Protein AF-A0A947XQ27-F1 (afdb_monomer_lite)

Radius of gyration: 14.19 Å; chains: 1; bounding box: 30×30×34 Å

Foldseek 3Di:
DAFEEAEAADPVVVVVVVVVCVVVRHHYDDDPVPGPAYEYEHRQDFDAFFHKYKDWFDPPPQFDNPSPVVCVVVVPPKGKIWIFGHDRDGPPGDTPDMDIDD

Sequence (102 aa):
MKVKILFFGSSTNSVIVKKALIKAGYIIANQPDKADLVISADYGKKLPSGGLNLHPSLLPQYRGPTPVPQQILNREKESGISIIKMTGEFDAGPIIAQEKVP

pLDDT: mean 93.49, std 5.27, range [72.88, 98.38]

Secondary structure (DSSP, 8-state):
-PPEEEEE--HHHHHHHHHHHHHTT-EE-SSGGG-SEEEEES--S---SSSEEEESSSTTTT-SS-HHHHHHHTT-S-EEEEEEE--SSTT-SPEEEEEEE-

Structure (mmCIF, N/CA/C/O backbone):
data_AF-A0A947XQ27-F1
#
_entry.id   AF-A0A947XQ27-F1
#
loop_
_atom_site.group_PDB
_atom_site.id
_atom_site.type_symbol
_atom_site.label_atom_id
_atom_site.label_alt_id
_atom_site.label_comp_id
_atom_site.label_asym_id
_atom_site.label_entity_id
_atom_site.label_seq_id
_atom_site.pdbx_PDB_ins_code
_atom_site.Cartn_x
_atom_site.Cartn_y
_atom_site.Cartn_z
_atom_site.occupancy
_atom_site.B_iso_or_equiv
_atom_site.auth_seq_id
_atom_site.auth_comp_id
_atom_site.auth_asym_id
_atom_site.auth_atom_id
_atom_site.pdbx_PDB_model_num
ATOM 1 N N . MET A 1 1 ? 7.106 -18.367 -14.990 1.00 72.88 1 MET A N 1
ATOM 2 C CA . MET A 1 1 ? 7.816 -17.067 -15.046 1.00 72.88 1 MET A CA 1
ATOM 3 C C . MET A 1 1 ? 7.701 -16.408 -13.673 1.00 72.88 1 MET A C 1
ATOM 5 O O . MET A 1 1 ? 6.623 -16.498 -13.101 1.00 72.88 1 MET A O 1
ATOM 9 N N . LYS A 1 2 ? 8.773 -15.840 -13.099 1.00 87.44 2 LYS A N 1
ATOM 10 C CA . LYS A 1 2 ? 8.689 -15.129 -11.805 1.00 87.44 2 LYS A CA 1
ATOM 11 C C . LYS A 1 2 ? 8.320 -13.665 -12.050 1.00 87.44 2 LYS A C 1
ATOM 13 O O . LYS A 1 2 ? 8.995 -13.019 -12.844 1.00 87.44 2 LYS A O 1
ATOM 18 N N . VAL A 1 3 ? 7.288 -13.174 -11.366 1.00 95.62 3 VAL A N 1
ATOM 19 C CA . VAL A 1 3 ? 6.816 -11.782 -11.458 1.00 95.62 3 VAL A CA 1
ATOM 20 C C . VAL A 1 3 ? 7.800 -10.843 -10.750 1.00 95.62 3 VAL A C 1
ATOM 22 O O . VAL A 1 3 ? 8.255 -11.128 -9.635 1.00 95.62 3 VAL A O 1
ATOM 25 N N . LYS A 1 4 ? 8.130 -9.725 -11.399 1.00 97.06 4 LYS A N 1
ATOM 26 C CA . LYS A 1 4 ? 9.012 -8.659 -10.915 1.00 97.06 4 LYS A CA 1
ATOM 27 C C . LYS A 1 4 ? 8.187 -7.494 -10.376 1.00 97.06 4 LYS A C 1
ATOM 29 O O . LYS A 1 4 ? 7.430 -6.870 -11.114 1.00 97.06 4 LYS A O 1
ATOM 34 N N . ILE A 1 5 ? 8.370 -7.169 -9.102 1.00 96.50 5 ILE A N 1
ATOM 35 C CA . ILE A 1 5 ? 7.639 -6.102 -8.417 1.00 96.50 5 ILE A CA 1
ATOM 36 C C . ILE A 1 5 ? 8.589 -4.956 -8.090 1.00 96.50 5 ILE A C 1
ATOM 38 O O . ILE A 1 5 ? 9.618 -5.155 -7.441 1.00 96.50 5 ILE A O 1
ATOM 42 N N . LEU A 1 6 ? 8.216 -3.742 -8.488 1.00 95.31 6 LEU A N 1
ATOM 43 C CA . LEU A 1 6 ? 8.814 -2.517 -7.970 1.00 95.31 6 LEU A CA 1
ATOM 44 C C . LEU A 1 6 ? 7.933 -1.979 -6.843 1.00 95.31 6 LEU A C 1
ATOM 46 O O . LEU A 1 6 ? 6.780 -1.620 -7.069 1.00 95.31 6 LEU A O 1
ATOM 50 N N . PHE A 1 7 ? 8.484 -1.927 -5.632 1.00 95.12 7 PHE A N 1
ATOM 51 C CA . PHE A 1 7 ? 7.767 -1.453 -4.450 1.00 95.12 7 PHE A CA 1
ATOM 52 C C . PHE A 1 7 ? 8.269 -0.080 -3.994 1.00 95.12 7 PHE A C 1
ATOM 54 O O . PHE A 1 7 ? 9.470 0.096 -3.750 1.00 95.12 7 PHE A O 1
ATOM 61 N N . PHE A 1 8 ? 7.331 0.848 -3.815 1.00 93.69 8 PHE A N 1
ATOM 62 C CA . PHE A 1 8 ? 7.538 2.194 -3.297 1.00 93.69 8 PHE A CA 1
ATOM 63 C C . PHE A 1 8 ? 6.840 2.368 -1.942 1.00 93.69 8 PHE A C 1
ATOM 65 O O . PHE A 1 8 ? 5.614 2.349 -1.871 1.00 93.69 8 PHE A O 1
ATOM 72 N N . GLY A 1 9 ? 7.612 2.607 -0.883 1.00 90.88 9 GLY A N 1
ATOM 73 C CA . GLY A 1 9 ? 7.093 2.972 0.436 1.00 90.88 9 GLY A CA 1
ATOM 74 C C . GLY A 1 9 ? 8.144 3.678 1.288 1.00 90.88 9 GLY A C 1
ATOM 75 O O . GLY A 1 9 ? 9.249 3.951 0.809 1.00 90.88 9 GLY A O 1
ATOM 76 N N . SER A 1 10 ? 7.835 3.953 2.553 1.00 85.31 10 SER A N 1
ATOM 77 C CA . SER A 1 10 ? 8.793 4.518 3.512 1.00 85.31 10 SER A CA 1
ATOM 78 C C . SER A 1 10 ? 9.964 3.562 3.788 1.00 85.31 10 SER A C 1
ATOM 80 O O . SER A 1 10 ? 9.903 2.370 3.467 1.00 85.31 10 SER A O 1
ATOM 82 N N . SER A 1 11 ? 11.077 4.071 4.327 1.00 74.88 11 SER A N 1
ATOM 83 C CA . SER A 1 11 ? 12.335 3.314 4.467 1.00 74.88 11 SER A CA 1
ATOM 84 C C . SER A 1 11 ? 12.171 2.026 5.281 1.00 74.88 11 SER A C 1
ATOM 86 O O . SER A 1 11 ? 12.605 0.963 4.835 1.00 74.88 11 SER A O 1
ATOM 88 N N . THR A 1 12 ? 11.486 2.087 6.424 1.00 76.62 12 THR A N 1
ATOM 89 C CA . THR A 1 12 ? 11.237 0.921 7.286 1.00 76.62 12 THR A CA 1
ATOM 90 C C . THR A 1 12 ? 10.242 -0.056 6.654 1.00 76.62 12 THR A C 1
ATOM 92 O O . THR A 1 12 ? 10.535 -1.251 6.544 1.00 76.62 12 THR A O 1
ATOM 95 N N . ASN A 1 13 ? 9.104 0.441 6.155 1.00 76.25 13 ASN A N 1
ATOM 96 C CA . ASN A 1 13 ? 8.058 -0.393 5.548 1.00 76.25 13 ASN A CA 1
ATOM 97 C C . ASN A 1 13 ? 8.558 -1.100 4.282 1.00 76.25 13 ASN A C 1
ATOM 99 O O . ASN A 1 13 ? 8.294 -2.285 4.071 1.00 76.25 13 ASN A O 1
ATOM 103 N N . SER A 1 14 ? 9.380 -0.418 3.482 1.00 85.00 14 SER A N 1
ATOM 104 C CA . SER A 1 14 ? 9.989 -0.983 2.278 1.00 85.00 14 SER A CA 1
ATOM 105 C C . SER A 1 14 ? 10.842 -2.215 2.558 1.00 85.00 14 SER A C 1
ATOM 107 O O . SER A 1 14 ? 10.829 -3.146 1.756 1.00 85.00 14 SER A O 1
ATOM 109 N N . VAL A 1 15 ? 11.584 -2.255 3.669 1.00 90.06 15 VAL A N 1
ATOM 110 C CA . VAL A 1 15 ? 12.427 -3.416 4.002 1.00 90.06 15 VAL A CA 1
ATOM 111 C C . VAL A 1 15 ? 11.565 -4.630 4.340 1.00 90.06 15 VAL A C 1
ATOM 113 O O . VAL A 1 15 ? 11.831 -5.725 3.842 1.00 90.06 15 VAL A O 1
ATOM 116 N N . ILE A 1 16 ? 10.528 -4.437 5.157 1.00 92.88 16 ILE A N 1
ATOM 117 C CA . ILE A 1 16 ? 9.623 -5.511 5.587 1.00 92.88 16 ILE A CA 1
ATOM 118 C C . ILE A 1 16 ? 8.889 -6.092 4.376 1.00 92.88 16 ILE A C 1
ATOM 120 O O . ILE A 1 16 ? 8.925 -7.305 4.155 1.00 92.88 16 ILE A O 1
ATOM 124 N N . VAL A 1 17 ? 8.300 -5.229 3.543 1.00 93.44 17 VAL A N 1
ATOM 125 C CA . VAL A 1 17 ? 7.533 -5.661 2.369 1.00 93.44 17 VAL A CA 1
ATOM 126 C C . VAL A 1 17 ? 8.428 -6.359 1.349 1.00 93.44 17 VAL A C 1
ATOM 128 O O . VAL A 1 17 ? 8.097 -7.454 0.899 1.00 93.44 17 VAL A O 1
ATOM 131 N N . LYS A 1 18 ? 9.602 -5.802 1.021 1.00 94.06 18 LYS A N 1
ATOM 132 C CA . LYS A 1 18 ? 10.522 -6.439 0.061 1.00 94.06 18 LYS A CA 1
ATOM 133 C C . LYS A 1 18 ? 10.976 -7.822 0.535 1.00 94.06 18 LYS A C 1
ATOM 135 O O . LYS A 1 18 ? 11.002 -8.748 -0.271 1.00 94.06 18 LYS A O 1
ATOM 140 N N . LYS A 1 19 ? 11.272 -7.997 1.830 1.00 95.00 19 LYS A N 1
ATOM 141 C CA . LYS A 1 19 ? 11.600 -9.318 2.401 1.00 95.00 19 LYS A CA 1
ATOM 142 C C . LYS A 1 19 ? 10.437 -10.304 2.263 1.00 95.00 19 LYS A C 1
ATOM 144 O O . LYS A 1 19 ? 10.663 -11.447 1.870 1.00 95.00 19 LYS A O 1
ATOM 149 N N . ALA A 1 20 ? 9.209 -9.867 2.549 1.00 96.12 20 ALA A N 1
ATOM 150 C CA . ALA A 1 20 ? 8.016 -10.699 2.409 1.00 96.12 20 ALA A CA 1
ATOM 151 C C . ALA A 1 20 ? 7.774 -11.121 0.948 1.00 96.12 20 ALA A C 1
ATOM 153 O O . ALA A 1 20 ? 7.546 -12.299 0.680 1.00 96.12 20 ALA A O 1
ATOM 154 N N . LEU A 1 21 ? 7.913 -10.190 -0.000 1.00 95.62 21 LEU A N 1
ATOM 155 C CA . LEU A 1 21 ? 7.790 -10.463 -1.434 1.00 95.62 21 LEU A CA 1
ATOM 156 C C . LEU A 1 21 ? 8.843 -11.471 -1.921 1.00 95.62 21 LEU A C 1
ATOM 158 O O . LEU A 1 21 ? 8.504 -12.420 -2.626 1.00 95.62 21 LEU A O 1
ATOM 162 N N . ILE A 1 22 ? 10.103 -11.325 -1.498 1.00 96.31 22 ILE A N 1
ATOM 163 C CA . ILE A 1 22 ? 11.168 -12.287 -1.828 1.00 96.31 22 ILE A CA 1
ATOM 164 C C . ILE A 1 22 ? 10.834 -13.676 -1.270 1.00 96.31 22 ILE A C 1
ATOM 166 O O . ILE A 1 22 ? 10.932 -14.666 -1.994 1.00 96.31 22 ILE A O 1
ATOM 170 N N . LYS A 1 23 ? 10.393 -13.759 -0.006 1.00 97.25 23 LYS A N 1
ATOM 171 C CA . LYS A 1 23 ? 9.981 -15.025 0.624 1.00 97.25 23 LYS A CA 1
ATOM 172 C C . LYS A 1 23 ? 8.815 -15.687 -0.121 1.00 97.25 23 LYS A C 1
ATOM 174 O O . LYS A 1 23 ? 8.778 -16.908 -0.212 1.00 97.25 23 LYS A O 1
ATOM 179 N N . ALA A 1 24 ? 7.903 -14.892 -0.677 1.00 96.44 24 ALA A N 1
ATOM 180 C CA . ALA A 1 24 ? 6.788 -15.362 -1.498 1.00 96.44 24 ALA A CA 1
ATOM 181 C C . ALA A 1 24 ? 7.180 -15.712 -2.952 1.00 96.44 24 ALA A C 1
ATOM 183 O O . ALA A 1 24 ? 6.326 -16.116 -3.736 1.00 96.44 24 ALA A O 1
ATOM 184 N N . GLY A 1 25 ? 8.460 -15.589 -3.327 1.00 96.25 25 GLY A N 1
ATOM 185 C CA . GLY A 1 25 ? 8.979 -16.006 -4.633 1.00 96.25 25 GLY A CA 1
ATOM 186 C C . GLY A 1 25 ? 8.986 -14.923 -5.716 1.00 96.25 25 GLY A C 1
ATOM 187 O O . GLY A 1 25 ? 9.341 -15.225 -6.861 1.00 96.25 25 GLY A O 1
ATOM 188 N N . TYR A 1 26 ? 8.646 -13.677 -5.374 1.00 97.50 26 TYR A N 1
ATOM 189 C CA . TYR A 1 26 ? 8.724 -12.533 -6.284 1.00 97.50 26 TYR A CA 1
ATOM 190 C C . TYR A 1 26 ? 10.161 -12.025 -6.440 1.00 97.50 26 TYR A C 1
ATO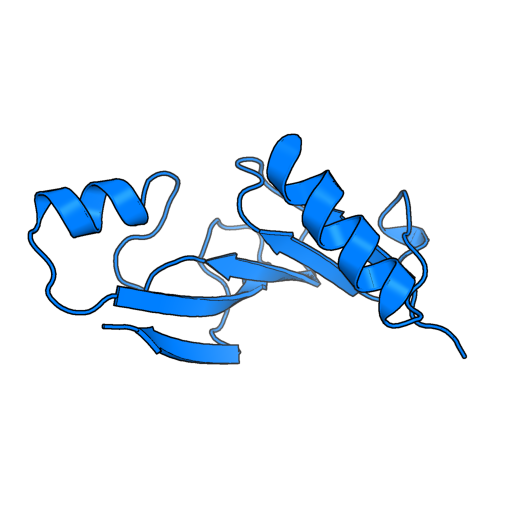M 192 O O . TYR A 1 26 ? 11.008 -12.178 -5.557 1.00 97.50 26 TYR A O 1
ATOM 200 N N . ILE A 1 27 ? 10.432 -11.376 -7.572 1.00 97.38 27 ILE A N 1
ATOM 201 C CA . ILE A 1 27 ? 11.690 -10.662 -7.817 1.00 97.38 27 ILE A CA 1
ATOM 202 C C . ILE A 1 27 ? 11.466 -9.180 -7.518 1.00 97.38 27 ILE A C 1
ATOM 204 O O . ILE A 1 27 ? 10.462 -8.615 -7.940 1.00 97.38 27 ILE A O 1
ATOM 208 N N . ILE A 1 28 ? 12.403 -8.530 -6.829 1.00 96.44 28 ILE A N 1
ATOM 209 C CA . ILE A 1 28 ? 12.337 -7.081 -6.608 1.00 96.44 28 ILE A CA 1
ATOM 210 C C . ILE A 1 28 ? 13.007 -6.361 -7.777 1.00 96.44 28 ILE A C 1
ATOM 212 O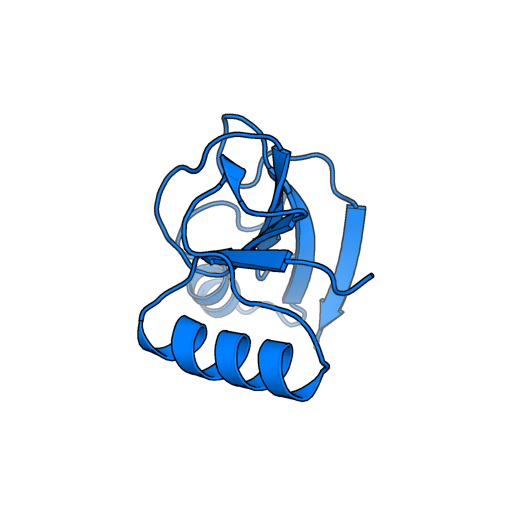 O . ILE A 1 28 ? 14.212 -6.498 -7.991 1.00 96.44 28 ILE A O 1
ATOM 216 N N . ALA A 1 29 ? 12.223 -5.592 -8.526 1.00 95.81 29 ALA A N 1
ATOM 217 C CA . ALA A 1 29 ? 12.728 -4.677 -9.539 1.00 95.81 29 ALA A CA 1
ATOM 218 C C . ALA A 1 29 ? 13.254 -3.389 -8.888 1.00 95.81 29 ALA A C 1
ATOM 220 O O . ALA A 1 29 ? 12.827 -2.992 -7.802 1.00 95.81 29 ALA A O 1
ATOM 221 N N . ASN A 1 30 ? 14.181 -2.722 -9.572 1.00 92.19 30 ASN A N 1
ATOM 222 C CA . ASN A 1 30 ? 14.792 -1.467 -9.128 1.00 92.19 30 ASN A CA 1
ATOM 223 C C . ASN A 1 30 ? 14.370 -0.245 -9.962 1.00 92.19 30 ASN A C 1
ATOM 225 O O . ASN A 1 30 ? 14.682 0.877 -9.576 1.00 92.19 30 ASN A O 1
ATOM 229 N N . GLN A 1 31 ? 13.667 -0.453 -11.077 1.00 90.56 31 GLN A N 1
ATOM 230 C CA . GLN A 1 31 ? 13.216 0.597 -11.992 1.00 90.56 31 GLN A CA 1
ATOM 231 C C . GLN A 1 31 ? 11.905 0.184 -12.688 1.00 90.56 31 GLN A C 1
ATOM 233 O O . GLN A 1 31 ? 11.686 -1.020 -12.867 1.00 90.56 31 GLN A O 1
ATOM 238 N N . PRO A 1 32 ? 11.022 1.139 -13.049 1.00 89.25 32 PRO A N 1
ATOM 239 C CA . PRO A 1 32 ? 9.685 0.831 -13.567 1.00 89.25 32 PRO A CA 1
ATOM 240 C C . PRO A 1 32 ? 9.674 -0.007 -14.850 1.00 89.25 32 PRO A C 1
ATOM 242 O O . PRO A 1 32 ? 8.880 -0.930 -14.964 1.00 89.25 32 PRO A O 1
ATOM 245 N N . ASP A 1 33 ? 10.591 0.249 -15.780 1.00 91.00 33 ASP A N 1
ATOM 246 C CA . ASP A 1 33 ? 10.722 -0.463 -17.060 1.00 91.00 33 ASP A CA 1
ATOM 247 C C . ASP A 1 33 ? 11.197 -1.921 -16.911 1.00 91.00 33 ASP A C 1
ATOM 249 O O . ASP A 1 33 ? 11.106 -2.710 -17.848 1.00 91.00 33 ASP A O 1
ATOM 253 N N . LYS A 1 34 ? 11.682 -2.300 -15.722 1.00 93.06 34 LYS A N 1
ATOM 254 C CA . LYS A 1 34 ? 12.064 -3.680 -15.382 1.00 93.06 34 LYS A CA 1
ATOM 255 C C . LYS A 1 34 ? 11.029 -4.396 -14.513 1.00 93.06 34 LYS A C 1
ATOM 257 O O . LYS A 1 34 ? 11.299 -5.520 -14.081 1.00 93.06 34 LYS A O 1
ATOM 262 N N . ALA A 1 35 ? 9.899 -3.760 -14.212 1.00 95.12 35 ALA A N 1
ATOM 263 C CA . ALA A 1 35 ? 8.859 -4.307 -13.354 1.00 95.12 35 ALA A CA 1
ATOM 264 C C . ALA A 1 35 ? 7.658 -4.790 -14.173 1.00 95.12 35 ALA A C 1
ATOM 266 O O . ALA A 1 35 ? 7.233 -4.129 -15.114 1.00 95.12 35 ALA A O 1
ATOM 267 N N . ASP A 1 36 ? 7.079 -5.914 -13.760 1.00 95.81 36 ASP A N 1
ATOM 268 C CA . ASP A 1 36 ? 5.787 -6.384 -14.267 1.00 95.81 36 ASP A CA 1
ATOM 269 C C . ASP A 1 36 ? 4.629 -5.699 -13.516 1.00 95.81 36 ASP A C 1
ATOM 271 O O . ASP A 1 36 ? 3.531 -5.546 -14.045 1.00 95.81 36 ASP A O 1
ATOM 275 N N . LEU A 1 37 ? 4.875 -5.284 -12.266 1.00 94.94 37 LEU A N 1
ATOM 276 C CA . LEU A 1 37 ? 3.914 -4.583 -11.420 1.00 94.94 37 LEU A CA 1
ATOM 277 C C . LEU A 1 37 ? 4.616 -3.547 -10.534 1.00 94.94 37 LEU A C 1
ATOM 279 O O . LEU A 1 37 ? 5.614 -3.841 -9.872 1.00 94.94 37 LEU A O 1
ATOM 283 N N . VAL A 1 38 ? 4.047 -2.344 -10.475 1.00 95.69 38 VAL A N 1
ATOM 284 C CA . VAL A 1 38 ? 4.446 -1.299 -9.525 1.00 95.69 38 VAL A CA 1
ATOM 285 C C . VAL A 1 38 ? 3.427 -1.244 -8.394 1.00 95.69 38 VAL A C 1
ATOM 287 O O . VAL A 1 38 ? 2.228 -1.135 -8.648 1.00 95.69 38 VAL A O 1
ATOM 290 N N . ILE A 1 39 ? 3.900 -1.296 -7.152 1.00 95.56 39 ILE A N 1
ATOM 291 C CA . ILE A 1 39 ? 3.071 -1.187 -5.950 1.00 95.56 39 ILE A CA 1
ATOM 292 C C . ILE A 1 39 ? 3.583 -0.022 -5.109 1.00 95.56 39 ILE A C 1
ATOM 294 O O . ILE A 1 39 ? 4.782 0.070 -4.836 1.00 95.56 39 ILE A O 1
ATOM 298 N N . SER A 1 40 ? 2.675 0.840 -4.667 1.00 94.69 40 SER A N 1
ATOM 299 C CA . SER A 1 40 ? 2.940 1.872 -3.677 1.00 94.69 40 SER A CA 1
ATOM 300 C C . SER A 1 40 ? 2.136 1.633 -2.406 1.00 94.69 40 SER A C 1
ATOM 302 O O . SER A 1 40 ? 0.964 1.266 -2.462 1.00 94.69 40 SER A O 1
ATOM 304 N N . ALA A 1 41 ? 2.785 1.827 -1.265 1.00 93.00 41 ALA A N 1
ATOM 305 C CA . ALA A 1 41 ? 2.140 1.945 0.032 1.00 93.00 41 ALA A CA 1
ATOM 306 C C . ALA A 1 41 ? 3.000 2.871 0.896 1.00 93.00 41 ALA A C 1
ATOM 308 O O . ALA A 1 41 ? 4.181 2.586 1.097 1.00 93.00 41 ALA A O 1
ATOM 309 N N . ASP A 1 42 ? 2.428 3.970 1.396 1.00 88.25 42 ASP A N 1
ATOM 310 C CA . ASP A 1 42 ? 3.129 4.909 2.289 1.00 88.25 42 ASP A CA 1
ATOM 311 C C . ASP A 1 42 ? 4.422 5.512 1.675 1.00 88.25 42 ASP A C 1
ATOM 313 O O . ASP A 1 42 ? 5.470 5.587 2.312 1.00 88.25 42 ASP A O 1
ATOM 317 N N . TYR A 1 43 ? 4.399 5.893 0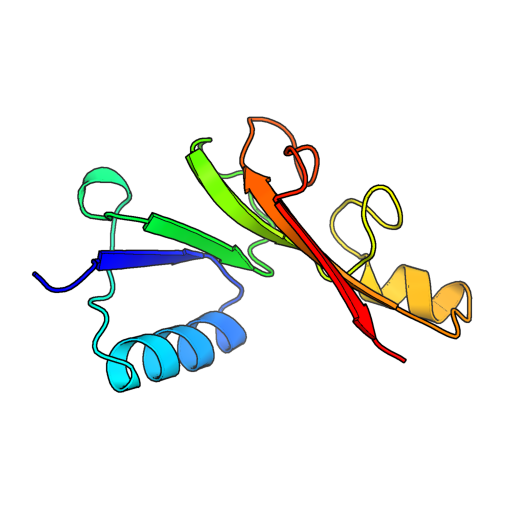.388 1.00 90.06 43 TYR A N 1
ATOM 318 C CA . TYR A 1 43 ? 5.582 6.464 -0.289 1.00 90.06 43 TYR A CA 1
ATOM 319 C C . TYR A 1 43 ? 5.683 7.995 -0.207 1.00 90.06 43 TYR A C 1
ATOM 321 O O . TYR A 1 43 ? 6.783 8.548 -0.239 1.00 90.06 43 TYR A O 1
ATOM 329 N N . GLY A 1 44 ? 4.546 8.694 -0.133 1.00 86.06 44 GLY A N 1
ATOM 330 C CA . GLY A 1 44 ? 4.485 10.153 0.035 1.00 86.06 44 GLY A CA 1
ATOM 331 C C . GLY A 1 44 ? 4.956 10.998 -1.160 1.00 86.06 44 GLY A C 1
ATOM 332 O O . GLY A 1 44 ? 5.036 12.218 -1.041 1.00 86.06 44 GLY A O 1
ATOM 333 N N . LYS A 1 45 ? 5.270 10.394 -2.315 1.00 88.69 45 LYS A N 1
ATOM 334 C CA . LYS A 1 45 ? 5.660 11.108 -3.545 1.00 88.69 45 LYS A CA 1
ATOM 335 C C . LYS A 1 45 ? 4.795 10.683 -4.723 1.00 88.69 45 LYS A C 1
ATOM 337 O O . LYS A 1 45 ? 4.345 9.541 -4.787 1.00 88.69 45 LYS A O 1
ATOM 342 N N . LYS A 1 46 ? 4.601 11.600 -5.675 1.00 86.94 46 LYS A N 1
ATOM 343 C CA . LYS A 1 46 ? 3.853 11.336 -6.908 1.00 86.94 46 LYS A CA 1
ATOM 344 C C . LYS A 1 46 ? 4.615 10.308 -7.741 1.00 86.94 46 LYS A C 1
ATOM 346 O O . LYS A 1 46 ? 5.809 10.472 -7.989 1.00 86.94 46 LYS A O 1
ATOM 351 N N . LEU A 1 47 ? 3.919 9.254 -8.148 1.00 87.56 47 LEU A N 1
ATOM 352 C CA . LEU A 1 47 ? 4.449 8.200 -9.005 1.00 87.56 47 LEU A CA 1
ATOM 353 C C . LEU A 1 47 ? 3.823 8.293 -10.402 1.00 87.56 47 LEU A C 1
ATOM 355 O O . LEU A 1 47 ? 2.718 8.823 -10.542 1.00 87.56 47 LEU A O 1
ATOM 359 N N . PRO A 1 48 ? 4.504 7.780 -11.441 1.00 80.44 48 PRO A N 1
ATOM 360 C CA . PRO A 1 48 ? 3.886 7.580 -12.745 1.00 80.44 48 PRO A CA 1
ATOM 361 C C . PRO A 1 48 ? 2.630 6.702 -12.642 1.00 80.44 48 PRO A C 1
ATOM 363 O O . PRO A 1 48 ? 2.524 5.837 -11.770 1.00 80.44 48 PRO A O 1
ATOM 366 N N . SER A 1 49 ? 1.679 6.911 -13.551 1.00 85.62 49 SER A N 1
ATOM 367 C CA . SER A 1 49 ? 0.459 6.098 -13.622 1.00 85.62 49 SER A CA 1
ATOM 368 C C . SER A 1 49 ? 0.759 4.639 -13.991 1.00 85.62 49 SER A C 1
ATOM 370 O O . SER A 1 49 ? 1.807 4.336 -14.559 1.00 85.62 49 SER A O 1
ATOM 372 N N . GLY A 1 50 ? -0.186 3.735 -13.708 1.00 84.00 50 GLY A N 1
ATOM 373 C CA . GLY A 1 50 ? -0.126 2.343 -14.184 1.00 84.00 50 GLY A CA 1
ATOM 374 C C . GLY A 1 50 ? 0.292 1.288 -13.155 1.00 84.00 50 GLY A C 1
ATOM 375 O O . GLY A 1 50 ? 0.365 0.114 -13.499 1.00 84.00 50 GLY A O 1
ATOM 376 N N . GLY A 1 51 ? 0.517 1.665 -11.896 1.00 93.94 51 GLY A N 1
ATOM 377 C CA . GLY A 1 51 ? 0.669 0.710 -10.792 1.00 93.94 51 GLY A CA 1
ATOM 378 C C . GLY A 1 51 ? -0.534 0.679 -9.851 1.00 93.94 51 GLY A C 1
ATOM 379 O O . GLY A 1 51 ? -1.592 1.237 -10.146 1.00 93.94 51 GLY A O 1
ATOM 380 N N . LEU A 1 52 ? -0.356 0.048 -8.695 1.00 96.69 52 LEU A N 1
ATOM 381 C CA . LEU A 1 52 ? -1.342 -0.014 -7.619 1.00 96.69 52 LEU A CA 1
ATOM 382 C C . LEU A 1 52 ? -0.890 0.829 -6.432 1.00 96.69 52 LEU A C 1
ATOM 384 O O . LEU A 1 52 ? 0.283 0.783 -6.069 1.00 96.69 52 LEU A O 1
ATOM 388 N N . ASN A 1 53 ? -1.815 1.559 -5.815 1.00 96.12 53 ASN A N 1
ATOM 389 C CA . ASN A 1 53 ? -1.581 2.213 -4.530 1.00 96.12 53 ASN A CA 1
ATOM 390 C C . ASN A 1 53 ? -2.489 1.597 -3.465 1.00 96.12 53 ASN A C 1
ATOM 392 O O . ASN A 1 53 ? -3.678 1.378 -3.713 1.00 96.12 53 ASN A O 1
ATOM 396 N N . LEU A 1 54 ? -1.910 1.316 -2.301 1.00 95.88 54 LEU A N 1
ATOM 397 C CA . LEU A 1 54 ? -2.622 0.895 -1.104 1.00 95.88 54 LEU A CA 1
ATOM 398 C C . LEU A 1 54 ? -2.780 2.117 -0.205 1.00 95.88 54 LEU A C 1
ATOM 400 O O . LEU A 1 54 ? -1.791 2.696 0.245 1.00 95.88 54 LEU A O 1
ATOM 404 N N . HIS A 1 55 ? -4.028 2.481 0.067 1.00 96.25 55 HIS A N 1
ATOM 405 C CA . HIS A 1 55 ? -4.372 3.633 0.888 1.00 96.25 55 HIS A CA 1
ATOM 406 C C . HIS A 1 55 ? -5.078 3.180 2.173 1.00 96.25 55 HIS A C 1
ATOM 408 O O . HIS A 1 55 ? -6.060 2.439 2.076 1.00 96.25 55 HIS A O 1
ATOM 414 N N . PRO A 1 56 ? -4.617 3.583 3.371 1.00 96.00 56 PRO A N 1
ATOM 415 C CA . PRO A 1 56 ? -5.141 3.095 4.649 1.00 96.00 56 PRO A CA 1
ATOM 416 C C . PRO A 1 56 ? -6.381 3.889 5.105 1.00 96.00 56 PRO A C 1
ATOM 418 O O . PRO A 1 56 ? -6.421 4.472 6.191 1.00 96.00 56 PRO A O 1
ATOM 421 N N . SER A 1 57 ? -7.382 3.955 4.232 1.00 97.19 57 SER A N 1
ATOM 422 C CA . SER A 1 57 ? -8.742 4.371 4.568 1.00 97.19 57 SER A CA 1
ATOM 423 C C . SER A 1 57 ? -9.745 3.761 3.588 1.00 97.19 57 SER A C 1
ATOM 425 O O . SER A 1 57 ? -9.369 3.185 2.562 1.00 97.19 57 SER A O 1
ATOM 427 N N . LEU A 1 58 ? -11.037 3.942 3.866 1.00 97.44 58 LEU A N 1
ATOM 428 C CA . LEU A 1 58 ? -12.126 3.682 2.924 1.00 97.44 58 LEU A CA 1
ATOM 429 C C . LEU A 1 58 ? -12.317 4.888 1.989 1.00 97.44 58 LEU A C 1
ATOM 431 O O . LEU A 1 58 ? -13.159 5.757 2.217 1.00 97.44 58 LEU A O 1
ATOM 435 N N . LEU A 1 59 ? -11.524 4.957 0.917 1.00 97.38 59 LEU A N 1
ATOM 436 C CA . LEU A 1 59 ? -11.693 5.954 -0.142 1.00 97.38 59 LEU A CA 1
ATOM 437 C C . LEU A 1 59 ? -13.160 6.047 -0.632 1.00 97.38 59 LEU A C 1
ATOM 439 O O . LEU A 1 59 ? -13.828 5.028 -0.782 1.00 97.38 59 LEU A O 1
ATOM 443 N N . PRO A 1 60 ? -13.676 7.256 -0.919 1.00 96.56 60 PRO A N 1
ATOM 444 C CA . PRO A 1 60 ? -12.949 8.518 -1.030 1.00 96.56 60 PRO A CA 1
ATOM 445 C C . PRO A 1 60 ? -12.651 9.221 0.303 1.00 96.56 60 PRO A C 1
ATOM 447 O O . PRO A 1 60 ? -12.081 10.309 0.262 1.00 96.56 60 PRO A O 1
ATOM 450 N N . GLN A 1 61 ? -13.009 8.644 1.453 1.00 96.69 61 GLN A N 1
ATOM 451 C CA . GLN A 1 61 ? -12.752 9.259 2.754 1.00 96.69 61 GLN A CA 1
ATOM 452 C C . GLN A 1 61 ? -11.252 9.309 3.058 1.00 96.69 61 GLN A C 1
ATOM 454 O O . GLN A 1 61 ? -10.505 8.408 2.676 1.00 96.69 61 GLN A O 1
ATOM 459 N N . TYR A 1 62 ? -10.819 10.348 3.777 1.00 96.12 62 TYR A N 1
ATOM 460 C CA . TYR A 1 62 ? -9.450 10.467 4.293 1.00 96.12 62 TYR A CA 1
ATOM 461 C C . TYR A 1 62 ? -8.354 10.352 3.219 1.00 96.12 62 TYR A C 1
ATOM 463 O O . TYR A 1 62 ? -7.339 9.698 3.426 1.00 96.12 62 TYR A O 1
ATOM 471 N N . ARG A 1 63 ? -8.552 10.948 2.039 1.00 94.75 63 ARG A N 1
ATOM 472 C CA . ARG A 1 63 ? -7.501 11.051 1.008 1.00 94.75 63 ARG A CA 1
ATOM 473 C C . ARG A 1 63 ? -6.305 11.859 1.488 1.00 94.75 63 ARG A C 1
ATOM 475 O O . ARG A 1 63 ? -6.430 12.729 2.350 1.00 94.75 63 ARG A O 1
ATOM 482 N N . GLY A 1 64 ? -5.178 11.662 0.817 1.00 91.19 64 GLY A N 1
ATOM 483 C CA . GLY A 1 64 ? -3.995 12.471 1.015 1.00 91.19 64 GLY A CA 1
ATOM 484 C C . GLY A 1 64 ? -3.060 11.878 2.066 1.00 91.19 64 GLY A C 1
ATOM 485 O O . GLY A 1 64 ? -3.090 10.682 2.337 1.00 91.19 64 GLY A O 1
ATOM 486 N N . PRO A 1 65 ? -2.172 12.700 2.638 1.00 90.62 65 PRO A N 1
ATOM 487 C CA . PRO A 1 65 ? -0.959 12.197 3.277 1.00 90.62 65 PRO A CA 1
ATOM 488 C C . PRO A 1 65 ? -1.147 11.702 4.716 1.00 90.62 65 PRO A C 1
ATOM 490 O O . PRO A 1 65 ? -0.253 11.051 5.247 1.00 90.62 65 PRO A O 1
ATOM 493 N N . THR A 1 66 ? -2.263 12.025 5.378 1.00 93.62 66 THR A N 1
ATOM 494 C CA . THR A 1 66 ? -2.461 11.741 6.813 1.00 93.62 66 THR A CA 1
ATOM 495 C C . THR A 1 66 ? -3.776 11.010 7.138 1.00 93.62 66 THR A C 1
ATOM 497 O O . THR A 1 66 ? -4.452 11.369 8.106 1.00 93.62 66 THR A O 1
ATOM 500 N N . PRO A 1 67 ? -4.137 9.941 6.399 1.00 95.19 67 PRO A N 1
ATOM 501 C CA . PRO A 1 67 ? -5.405 9.228 6.569 1.00 95.19 67 PRO A CA 1
ATOM 502 C C . PRO A 1 67 ? -5.595 8.675 7.981 1.00 95.19 67 PRO A C 1
ATOM 504 O O . PRO A 1 67 ? -6.659 8.824 8.574 1.00 95.19 67 PRO A O 1
ATOM 507 N N . VAL A 1 68 ? -4.565 8.030 8.534 1.00 94.75 68 VAL A N 1
ATOM 508 C CA . VAL A 1 68 ? -4.643 7.376 9.848 1.00 94.75 68 VAL A CA 1
ATOM 509 C C . VAL A 1 68 ? -4.767 8.406 10.981 1.00 94.75 68 VAL A C 1
ATOM 511 O O . VAL A 1 68 ? -5.718 8.300 11.756 1.00 94.75 68 VAL A O 1
ATOM 514 N N . PRO A 1 69 ? -3.911 9.448 11.077 1.00 96.62 69 PRO A N 1
ATOM 515 C CA . PRO A 1 69 ? -4.097 10.504 12.073 1.00 96.62 69 PRO A CA 1
ATOM 516 C C . PRO A 1 69 ? -5.474 11.175 12.022 1.00 96.62 69 PRO A C 1
ATOM 518 O O . PRO A 1 69 ? -6.063 11.424 13.070 1.00 96.62 69 PRO A O 1
ATOM 521 N N . GLN A 1 70 ? -6.009 11.448 10.827 1.00 97.56 70 GLN A N 1
ATOM 522 C CA . GLN A 1 70 ? -7.329 12.070 10.689 1.00 97.56 70 GLN A CA 1
ATOM 523 C C . GLN A 1 70 ? -8.457 11.169 11.211 1.00 97.56 70 GLN A C 1
ATOM 525 O O . GLN A 1 70 ? -9.323 11.652 11.936 1.00 97.56 70 GLN A O 1
ATOM 530 N N . GLN A 1 71 ? -8.417 9.866 10.914 1.00 97.88 71 GLN A N 1
ATOM 531 C CA . GLN A 1 71 ? -9.385 8.895 11.443 1.00 97.88 71 GLN A CA 1
ATOM 532 C C . GLN A 1 71 ? -9.342 8.828 12.979 1.00 97.88 71 GLN A C 1
ATOM 534 O O . GLN A 1 71 ? -10.386 8.832 13.632 1.00 97.88 71 GLN A O 1
ATOM 539 N N . ILE A 1 72 ? -8.140 8.853 13.570 1.00 97.50 72 ILE A N 1
ATOM 540 C CA . ILE A 1 72 ? -7.959 8.883 15.032 1.00 97.50 72 ILE A CA 1
ATOM 541 C C . ILE A 1 72 ? -8.558 10.160 15.633 1.00 97.50 72 ILE A C 1
ATOM 543 O O . ILE A 1 72 ? -9.303 10.089 16.612 1.00 97.50 72 ILE A O 1
ATOM 547 N N . LEU A 1 73 ? -8.259 11.327 15.052 1.00 98.19 73 LEU A N 1
ATOM 548 C CA . LEU A 1 73 ? -8.782 12.616 15.519 1.00 98.19 73 LEU A CA 1
ATOM 549 C C . LEU A 1 73 ? -10.313 12.670 15.454 1.00 98.19 73 LEU A C 1
ATOM 551 O O . LEU A 1 73 ? -10.947 13.194 16.371 1.00 98.19 73 LEU A O 1
ATOM 555 N N . ASN A 1 74 ? -10.898 12.059 14.426 1.00 98.06 74 ASN A N 1
ATOM 556 C CA . ASN A 1 74 ? -12.345 11.966 14.244 1.00 98.06 74 ASN A CA 1
ATOM 557 C C . ASN A 1 74 ? -13.002 10.868 15.094 1.00 98.06 74 ASN A C 1
ATOM 559 O O . ASN A 1 74 ? -14.225 10.744 15.088 1.00 98.06 74 ASN A O 1
ATOM 563 N N . ARG A 1 75 ? -12.216 10.115 15.877 1.00 97.56 75 ARG A N 1
ATOM 564 C CA . ARG A 1 75 ? -12.681 9.021 16.746 1.00 97.56 75 ARG A CA 1
ATOM 565 C C . ARG A 1 75 ? -13.445 7.941 15.982 1.00 97.56 75 ARG A C 1
ATOM 567 O O . ARG A 1 75 ? -14.390 7.360 16.530 1.00 97.56 75 ARG A O 1
ATOM 574 N N . GLU A 1 76 ? -13.015 7.678 14.750 1.00 97.75 76 GLU A N 1
ATOM 575 C CA . GLU A 1 76 ? -13.583 6.621 13.924 1.00 97.75 76 GLU A CA 1
ATOM 576 C C . GLU A 1 76 ? -13.544 5.282 14.666 1.00 97.75 76 GLU A C 1
ATOM 578 O O . GLU A 1 76 ? -12.597 4.973 15.396 1.00 97.75 76 GLU A O 1
ATOM 583 N N . LYS A 1 77 ? -14.628 4.519 14.524 1.00 95.94 77 LYS A N 1
ATOM 584 C CA . LYS A 1 77 ? -14.780 3.184 15.127 1.00 95.94 77 LYS A CA 1
ATOM 585 C C . LYS A 1 77 ? -14.486 2.059 14.153 1.00 95.94 77 LYS A C 1
ATOM 587 O O . LYS A 1 77 ? -14.406 0.916 14.573 1.00 95.94 77 LYS A O 1
ATOM 592 N N . GLU A 1 78 ? -14.377 2.408 12.880 1.00 95.31 78 GLU A N 1
ATOM 593 C CA . GLU A 1 78 ? -14.014 1.522 11.793 1.00 95.31 78 GLU A CA 1
ATOM 594 C C . GLU A 1 78 ? -13.082 2.302 10.863 1.00 95.31 78 GLU A C 1
ATOM 596 O O . GLU A 1 78 ? -13.268 3.494 10.617 1.00 95.31 78 GLU A O 1
ATOM 601 N N . SER A 1 79 ? -12.085 1.615 10.331 1.00 96.88 79 SER A N 1
ATOM 602 C CA . SER A 1 79 ? -11.202 2.079 9.272 1.00 96.88 79 SER A CA 1
ATOM 603 C C . SER A 1 79 ? -11.315 1.131 8.074 1.00 96.88 79 SER A C 1
ATOM 605 O O . SER A 1 79 ? -12.275 0.369 7.921 1.00 96.88 79 SER A O 1
ATOM 607 N N . GLY A 1 80 ? -10.335 1.171 7.185 1.00 97.06 80 GLY A N 1
ATOM 608 C CA . GLY A 1 80 ? -10.223 0.210 6.113 1.00 97.06 80 GLY A CA 1
ATOM 609 C C . GLY A 1 80 ? -9.005 0.436 5.246 1.00 97.06 80 GLY A C 1
ATOM 610 O O . GLY A 1 80 ? -8.227 1.369 5.440 1.00 97.06 80 GLY A O 1
ATOM 611 N N . ILE A 1 81 ? -8.856 -0.440 4.266 1.00 97.62 81 ILE A N 1
ATOM 612 C CA . ILE A 1 81 ? -7.800 -0.377 3.264 1.00 97.62 81 ILE A CA 1
ATOM 613 C C . ILE A 1 81 ? -8.467 -0.312 1.898 1.00 97.62 81 ILE A C 1
ATOM 615 O O . ILE A 1 81 ? -9.3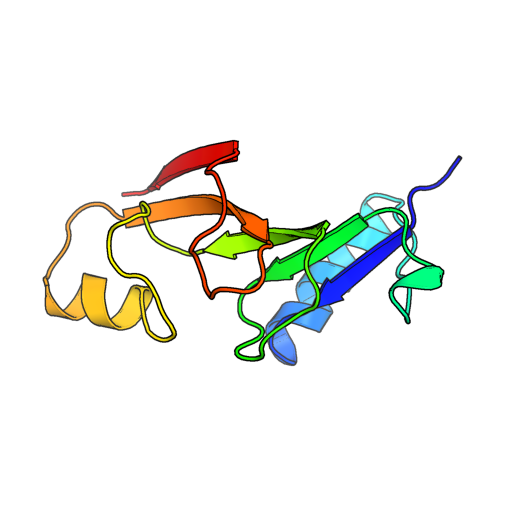82 -1.080 1.608 1.00 97.62 81 ILE A O 1
ATOM 619 N N . SER A 1 82 ? -7.984 0.588 1.047 1.00 98.38 82 SER A N 1
ATOM 620 C CA . SER A 1 82 ? -8.360 0.672 -0.363 1.00 98.38 82 SER A CA 1
ATOM 621 C C . SER A 1 82 ? -7.181 0.305 -1.249 1.00 98.38 82 SER A C 1
ATOM 623 O O . SER A 1 82 ? -6.076 0.812 -1.057 1.00 98.38 82 SER A O 1
ATOM 625 N N . ILE A 1 83 ? -7.428 -0.506 -2.273 1.00 98.19 83 ILE A N 1
ATOM 626 C CA . ILE A 1 83 ? -6.499 -0.731 -3.381 1.00 98.19 83 ILE A CA 1
ATOM 627 C C . ILE A 1 83 ? -7.035 0.023 -4.592 1.00 98.19 83 ILE A C 1
ATOM 629 O O . ILE A 1 83 ? -8.162 -0.220 -5.026 1.00 98.19 83 ILE A O 1
ATOM 633 N N . ILE A 1 84 ? -6.224 0.912 -5.161 1.00 97.44 84 ILE A N 1
ATOM 634 C CA . ILE A 1 84 ? -6.594 1.712 -6.333 1.00 97.44 84 ILE A CA 1
ATOM 635 C C . ILE A 1 84 ? -5.601 1.533 -7.481 1.00 97.44 84 ILE A C 1
ATOM 637 O O . ILE A 1 84 ? -4.416 1.267 -7.261 1.00 97.44 84 ILE A O 1
ATOM 641 N N . LYS A 1 85 ? -6.060 1.763 -8.716 1.00 97.06 85 LYS A N 1
ATOM 642 C CA . LYS A 1 85 ? -5.157 1.978 -9.860 1.00 97.06 85 LYS A CA 1
ATOM 643 C C . LYS A 1 85 ? -4.539 3.370 -9.773 1.00 97.06 85 LYS A C 1
ATOM 645 O O . LYS A 1 85 ? -5.266 4.353 -9.752 1.00 97.06 85 LYS A O 1
ATOM 650 N N . MET A 1 86 ? -3.218 3.489 -9.778 1.00 95.31 86 MET A N 1
ATOM 651 C CA . MET A 1 86 ? -2.561 4.797 -9.758 1.00 95.31 86 MET A CA 1
ATOM 652 C C . MET A 1 86 ? -2.855 5.594 -11.033 1.00 95.31 86 MET A C 1
ATOM 654 O O . MET A 1 86 ? -2.701 5.088 -12.148 1.00 95.31 86 MET A O 1
ATOM 658 N N . THR A 1 87 ? -3.227 6.859 -10.847 1.00 92.94 87 THR A N 1
ATOM 659 C CA . THR A 1 87 ? -3.410 7.854 -11.914 1.00 92.94 87 THR A CA 1
ATOM 660 C C . THR A 1 87 ? -2.384 8.976 -11.741 1.00 92.94 87 THR A C 1
ATOM 662 O O . THR A 1 87 ? -1.464 8.854 -10.935 1.00 92.94 87 THR A O 1
ATOM 665 N N . GLY A 1 88 ? -2.507 10.066 -12.502 1.00 89.56 88 GLY A N 1
A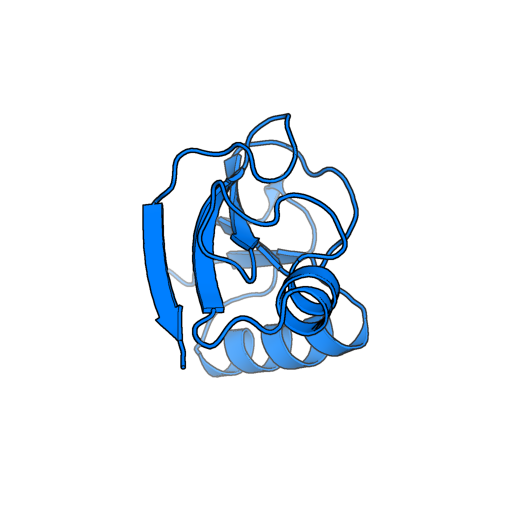TOM 666 C CA . GLY A 1 88 ? -1.707 11.271 -12.275 1.00 89.56 88 GLY A CA 1
ATOM 667 C C . GLY A 1 88 ? -2.024 11.972 -10.949 1.00 89.56 88 GLY A C 1
ATOM 668 O O . GLY A 1 88 ? -1.216 12.772 -10.490 1.00 89.56 88 GLY A O 1
ATOM 669 N N . GLU A 1 89 ? -3.150 11.663 -10.312 1.00 90.50 89 GLU A N 1
ATOM 670 C CA . GLU A 1 89 ? -3.603 12.318 -9.087 1.00 90.50 89 GLU A CA 1
ATOM 671 C C . GLU A 1 89 ? -3.494 11.388 -7.871 1.00 90.50 89 GLU A C 1
ATOM 673 O O . GLU A 1 89 ? -3.709 10.173 -7.968 1.00 90.50 89 GLU A O 1
ATOM 678 N N . PHE A 1 90 ? -3.158 11.964 -6.711 1.00 91.62 90 PHE A N 1
ATOM 679 C CA . PHE A 1 90 ? -3.027 11.216 -5.459 1.00 91.62 90 PHE A CA 1
ATOM 680 C C . PHE A 1 90 ? -4.367 10.627 -5.025 1.00 91.62 90 PHE A C 1
ATOM 682 O O . PHE A 1 90 ? -5.392 11.309 -5.022 1.00 91.62 90 PHE A O 1
ATOM 689 N N . ASP A 1 91 ? -4.343 9.346 -4.660 1.00 94.00 91 ASP A N 1
ATOM 690 C CA . ASP A 1 91 ? -5.470 8.588 -4.109 1.00 94.00 91 ASP A CA 1
ATOM 691 C C . ASP A 1 91 ? -6.761 8.622 -4.951 1.00 94.00 91 ASP A C 1
ATOM 693 O O . ASP A 1 91 ? -7.828 8.241 -4.479 1.00 94.00 91 ASP A O 1
ATOM 697 N N . ALA A 1 92 ? -6.672 9.056 -6.214 1.00 94.00 92 ALA A N 1
ATOM 698 C CA . ALA A 1 92 ? -7.803 9.329 -7.109 1.00 94.00 92 ALA A CA 1
ATOM 699 C C . ALA A 1 92 ? -8.052 8.284 -8.181 1.00 94.00 92 ALA A C 1
ATOM 701 O O . ALA A 1 92 ? -8.932 8.434 -9.026 1.00 94.00 92 ALA A O 1
ATOM 702 N N . GLY A 1 93 ? -7.315 7.192 -8.085 1.00 94.94 93 GLY A N 1
ATOM 703 C CA . GLY A 1 93 ? -7.541 6.014 -8.882 1.00 94.94 93 GLY A CA 1
ATOM 704 C C . GLY A 1 93 ? -8.922 5.388 -8.732 1.00 94.94 93 GLY A C 1
ATOM 705 O O . GLY A 1 93 ? -9.507 5.443 -7.648 1.00 94.94 93 GLY A O 1
ATOM 706 N N . PRO A 1 94 ? -9.398 4.689 -9.777 1.00 97.00 94 PRO A N 1
ATOM 707 C CA . PRO A 1 94 ? -10.465 3.710 -9.635 1.00 97.00 94 PRO A CA 1
ATOM 708 C C . PRO A 1 94 ? -10.138 2.705 -8.526 1.00 97.00 94 PRO A C 1
ATOM 710 O O . PRO A 1 94 ? -9.047 2.121 -8.515 1.00 97.00 94 PRO A O 1
ATOM 713 N N . ILE A 1 95 ? -11.094 2.502 -7.620 1.00 98.19 95 ILE A N 1
ATOM 714 C CA . ILE A 1 95 ? -11.020 1.499 -6.555 1.00 98.19 95 ILE A CA 1
ATOM 715 C C . ILE A 1 95 ? -11.155 0.111 -7.180 1.00 98.19 95 ILE A C 1
ATOM 717 O O . ILE A 1 95 ? -12.086 -0.157 -7.933 1.00 98.19 95 ILE A O 1
ATOM 721 N N . ILE A 1 96 ? -10.191 -0.755 -6.877 1.00 98.12 96 ILE A N 1
ATOM 722 C CA . ILE A 1 96 ? -10.172 -2.164 -7.281 1.00 98.12 96 ILE A CA 1
ATOM 723 C C . ILE A 1 96 ? -10.807 -3.018 -6.190 1.00 98.12 96 ILE A C 1
ATOM 725 O O . ILE A 1 96 ? -11.599 -3.907 -6.482 1.00 98.12 96 ILE A O 1
ATOM 729 N N . ALA A 1 97 ? -10.434 -2.753 -4.939 1.00 98.25 97 ALA A N 1
ATOM 730 C CA . ALA A 1 97 ? -10.915 -3.474 -3.774 1.00 98.25 97 ALA A CA 1
ATOM 731 C C . ALA A 1 97 ? -10.857 -2.574 -2.541 1.00 98.25 97 ALA A C 1
ATOM 733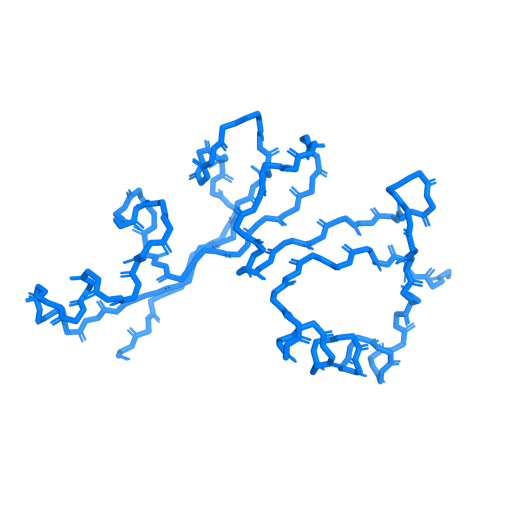 O O . ALA A 1 97 ? -10.003 -1.686 -2.451 1.00 98.25 97 ALA A O 1
ATOM 734 N N . GLN A 1 98 ? -11.752 -2.836 -1.597 1.00 98.19 98 GLN A N 1
ATOM 735 C CA . GLN A 1 98 ? -11.798 -2.191 -0.296 1.00 98.19 98 GLN A CA 1
ATOM 736 C C . GLN A 1 98 ? -12.208 -3.193 0.767 1.00 98.19 98 GLN A C 1
ATOM 738 O O . GLN A 1 98 ? -13.089 -4.017 0.530 1.00 98.19 98 GLN A O 1
ATOM 743 N N . GLU A 1 99 ? -11.602 -3.077 1.939 1.00 98.31 99 GLU A N 1
ATOM 744 C CA . GLU A 1 99 ? -11.955 -3.887 3.096 1.00 98.31 99 GLU A CA 1
ATOM 745 C C . GLU A 1 99 ? -12.033 -3.005 4.337 1.00 98.31 99 GLU A C 1
ATOM 747 O O . GLU A 1 99 ? -11.161 -2.162 4.564 1.00 98.31 99 GLU A O 1
ATOM 752 N N . LYS A 1 100 ? -13.101 -3.186 5.117 1.00 97.88 100 LYS A N 1
ATOM 753 C CA . LYS A 1 100 ? -13.265 -2.527 6.411 1.00 97.88 100 LYS A CA 1
ATOM 754 C C . LYS A 1 100 ? -12.437 -3.237 7.472 1.00 97.88 100 LYS A C 1
ATOM 756 O O . LYS A 1 100 ? -12.393 -4.462 7.496 1.00 97.88 100 LYS A O 1
ATOM 761 N N . VAL A 1 101 ? -11.855 -2.466 8.381 1.00 94.38 101 VAL A N 1
ATOM 762 C CA . VAL A 1 101 ? -11.091 -2.977 9.523 1.00 94.38 101 VAL A CA 1
ATOM 763 C C . VAL A 1 101 ? -11.618 -2.306 10.796 1.00 94.38 101 VAL A C 1
ATOM 765 O O . VAL A 1 101 ? -11.744 -1.082 10.778 1.00 94.38 101 VAL A O 1
ATOM 768 N N . PRO A 1 102 ? -11.958 -3.058 11.859 1.00 89.62 102 PRO A N 1
ATOM 769 C CA . PRO A 1 102 ? -12.342 -2.485 13.152 1.00 89.62 102 PRO A CA 1
ATOM 770 C C . PRO A 1 102 ? -11.240 -1.633 13.795 1.00 89.62 102 PRO A C 1
ATOM 772 O O . PRO A 1 102 ? -10.046 -1.967 13.611 1.00 89.62 102 PRO A O 1
#